Protein AF-A0A949JPW3-F1 (afdb_monomer_lite)

Radius of gyration: 29.48 Å; chains: 1; bounding box: 59×50×68 Å

pLDDT: mean 75.59, std 14.16, range [50.5, 92.25]

Secondary structure (DSSP, 8-state):
--THHHHHHHHHHHHHSSS-------HHHHHHHHHHH-HHHHHHHHHHHHHHHHHHHHHHTTSPP--------------

Foldseek 3Di:
DDCVVVVVVVVVVVVVVPPDPVDPQDPVRVVVVCCVPPPVNVVVVVVVVVVVVVVVVVVVVVDDDDDDDDDDDDDDDDD

Sequence (79 aa):
MRPVRLAAFAVIMTCTAVLLPAAELTLDEALAMARGNSYSLRRVHLDLGATSAALEQARAERLPEISLRATSTYLTNPQ

Structure (mmCIF, N/CA/C/O backbone):
data_AF-A0A949JPW3-F1
#
_entry.id   AF-A0A949JPW3-F1
#
loop_
_atom_site.group_PDB
_atom_site.id
_atom_site.type_symbol
_atom_site.label_atom_id
_atom_site.label_alt_id
_atom_site.label_comp_id
_atom_site.label_asym_id
_atom_site.label_entity_id
_atom_site.label_seq_id
_atom_site.pdbx_PDB_ins_code
_atom_site.Cartn_x
_atom_site.Cartn_y
_atom_site.Cartn_z
_atom_site.occupancy
_atom_site.B_iso_or_equiv
_atom_site.auth_seq_id
_atom_site.auth_comp_id
_atom_site.auth_asym_id
_atom_site.auth_atom_id
_atom_site.pdbx_PDB_model_num
ATOM 1 N N . MET A 1 1 ? 3.992 41.924 -33.369 1.00 52.38 1 MET A N 1
ATOM 2 C CA . MET A 1 1 ? 4.396 40.500 -33.312 1.00 52.38 1 MET A CA 1
ATOM 3 C C . MET A 1 1 ? 5.309 40.334 -32.106 1.00 52.38 1 MET A C 1
ATOM 5 O O . MET A 1 1 ? 6.324 41.008 -32.036 1.00 52.38 1 MET A O 1
ATOM 9 N N . ARG A 1 2 ? 4.848 39.614 -31.073 1.00 50.50 2 ARG A N 1
ATOM 10 C CA . ARG A 1 2 ? 5.406 39.674 -29.709 1.00 50.50 2 ARG A CA 1
ATOM 11 C C . ARG A 1 2 ? 6.543 38.646 -29.529 1.00 50.50 2 ARG A C 1
ATOM 13 O O . ARG A 1 2 ? 6.259 37.456 -29.674 1.00 50.50 2 ARG A O 1
ATOM 20 N N . PRO A 1 3 ? 7.771 39.064 -29.160 1.00 57.44 3 PRO A N 1
ATOM 21 C CA . PRO A 1 3 ? 8.961 38.199 -29.068 1.00 57.44 3 PRO A CA 1
ATOM 22 C C . PRO A 1 3 ? 8.824 37.063 -28.037 1.00 57.44 3 PRO A C 1
ATOM 24 O O . PRO A 1 3 ? 9.484 36.035 -28.141 1.00 57.44 3 PRO A O 1
ATOM 27 N N . VAL A 1 4 ? 7.886 37.201 -27.096 1.00 59.00 4 VAL A N 1
ATOM 28 C CA . VAL A 1 4 ? 7.567 36.209 -26.056 1.00 59.00 4 VAL A CA 1
ATOM 29 C C . VAL A 1 4 ? 7.092 34.870 -26.638 1.00 59.00 4 VAL A C 1
ATOM 31 O O . VAL A 1 4 ? 7.378 33.816 -26.077 1.00 59.00 4 VAL A O 1
ATOM 34 N N . ARG A 1 5 ? 6.405 34.879 -27.790 1.00 57.78 5 ARG A N 1
ATOM 35 C CA . ARG A 1 5 ? 5.931 33.638 -28.428 1.00 57.78 5 ARG A CA 1
ATOM 36 C C . ARG A 1 5 ? 7.070 32.825 -29.049 1.00 57.78 5 ARG A C 1
ATOM 38 O O . ARG A 1 5 ? 7.005 31.605 -29.036 1.00 57.78 5 ARG A O 1
ATOM 45 N N . LEU A 1 6 ? 8.119 33.486 -29.535 1.00 58.44 6 LEU A N 1
ATOM 46 C CA . LEU A 1 6 ? 9.292 32.834 -30.128 1.00 58.44 6 LEU A CA 1
ATOM 47 C C . LEU A 1 6 ? 10.173 32.171 -29.059 1.00 58.44 6 LEU A C 1
ATOM 49 O O . LEU A 1 6 ? 10.624 31.046 -29.253 1.00 58.44 6 LEU A O 1
ATOM 53 N N . ALA A 1 7 ? 10.332 32.818 -27.900 1.00 59.75 7 ALA A N 1
ATOM 54 C CA . ALA A 1 7 ? 11.051 32.240 -26.764 1.00 59.75 7 ALA A CA 1
ATOM 55 C C . ALA A 1 7 ? 10.349 30.988 -26.205 1.00 59.75 7 ALA A C 1
ATOM 57 O O . ALA A 1 7 ? 11.007 29.992 -25.916 1.00 59.75 7 ALA A O 1
ATOM 58 N N . ALA A 1 8 ? 9.013 30.998 -26.117 1.00 59.06 8 ALA A N 1
ATOM 59 C CA . ALA A 1 8 ? 8.247 29.841 -25.651 1.00 59.06 8 ALA A CA 1
ATOM 60 C C . ALA A 1 8 ? 8.384 28.624 -26.586 1.00 59.06 8 ALA A C 1
ATOM 62 O O . ALA A 1 8 ? 8.530 27.500 -26.113 1.00 59.06 8 ALA A O 1
ATOM 63 N N . PHE A 1 9 ? 8.404 28.841 -27.906 1.00 58.44 9 PHE A N 1
ATOM 64 C CA . PHE A 1 9 ? 8.629 27.761 -28.873 1.00 58.44 9 PHE A CA 1
ATOM 65 C C . PHE A 1 9 ? 10.056 27.198 -28.809 1.00 58.44 9 PHE A C 1
ATOM 67 O O . PHE A 1 9 ? 10.234 25.985 -28.904 1.00 58.44 9 PHE A O 1
ATOM 74 N N . ALA A 1 10 ? 11.065 28.047 -28.588 1.00 59.41 10 ALA A N 1
ATOM 75 C CA . ALA A 1 10 ? 12.456 27.608 -28.479 1.00 59.41 10 ALA A CA 1
ATOM 76 C C . ALA A 1 10 ? 12.710 26.729 -27.239 1.00 59.41 10 ALA A C 1
ATOM 78 O O . ALA A 1 10 ? 13.432 25.742 -27.336 1.00 59.41 10 ALA A O 1
ATOM 79 N N . VAL A 1 11 ? 12.072 27.034 -26.101 1.00 60.25 11 VAL A N 1
ATOM 80 C CA . VAL A 1 11 ? 12.191 26.238 -24.860 1.00 60.25 11 VAL A CA 1
ATOM 81 C C . VAL A 1 11 ? 11.525 24.862 -24.990 1.00 60.25 11 VAL A C 1
ATOM 83 O O . VAL A 1 11 ? 12.019 23.875 -24.449 1.00 60.25 11 VAL A O 1
ATOM 86 N N . ILE A 1 12 ? 10.426 24.764 -25.742 1.00 60.00 12 ILE A N 1
ATOM 87 C CA . ILE A 1 12 ? 9.758 23.479 -26.003 1.00 60.00 12 ILE A CA 1
ATOM 88 C C . ILE A 1 12 ? 10.605 22.610 -26.953 1.00 60.00 12 ILE A C 1
ATOM 90 O O . ILE A 1 12 ? 10.678 21.392 -26.781 1.00 60.00 12 ILE A O 1
ATOM 94 N N . MET A 1 13 ? 11.292 23.229 -27.920 1.00 54.78 13 MET A N 1
ATOM 95 C CA . MET A 1 13 ? 12.136 22.530 -28.897 1.00 54.78 13 MET A CA 1
ATOM 96 C C . MET A 1 13 ? 13.453 22.011 -28.297 1.00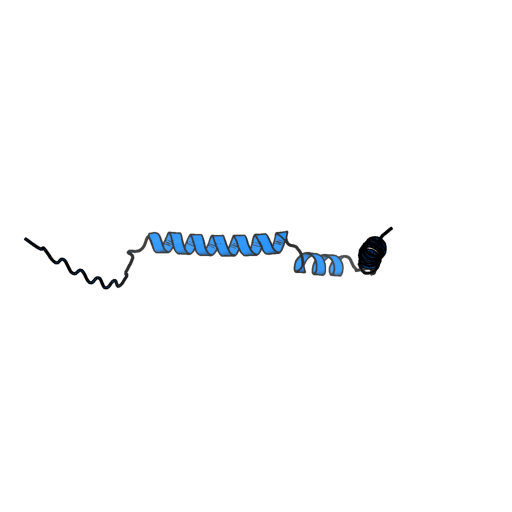 54.78 13 MET A C 1
ATOM 98 O O . MET A 1 13 ? 13.901 20.922 -28.643 1.00 54.78 13 MET A O 1
ATOM 102 N N . THR A 1 14 ? 14.075 22.736 -27.364 1.00 55.91 14 THR A N 1
ATOM 103 C CA . THR A 1 14 ? 15.296 22.250 -26.695 1.00 55.91 14 THR A CA 1
ATOM 104 C C . THR A 1 14 ? 15.019 21.118 -25.705 1.00 55.91 14 THR A C 1
ATOM 106 O O . THR A 1 14 ? 15.895 20.288 -25.472 1.00 55.91 14 THR A O 1
ATOM 109 N N . CYS A 1 15 ? 13.795 21.013 -25.181 1.00 50.75 15 CYS A N 1
ATOM 110 C CA . CYS A 1 15 ? 13.413 19.942 -24.259 1.00 50.75 15 CYS A CA 1
ATOM 111 C C . CYS A 1 15 ? 13.304 18.563 -24.947 1.00 50.75 15 CYS A C 1
ATOM 113 O O . CYS A 1 15 ? 13.493 17.532 -24.308 1.00 50.75 15 CYS A O 1
ATOM 115 N N . THR A 1 16 ? 13.058 18.519 -26.262 1.00 55.22 16 THR A N 1
ATOM 116 C CA . THR A 1 16 ? 12.894 17.253 -27.004 1.00 55.22 16 THR A CA 1
ATOM 117 C C . THR A 1 16 ? 14.213 16.607 -27.438 1.00 55.22 16 THR A C 1
ATOM 119 O O . THR A 1 16 ? 14.230 15.409 -27.704 1.00 55.22 16 THR A O 1
ATOM 122 N N . ALA A 1 17 ? 15.327 17.347 -27.462 1.00 52.78 17 ALA A N 1
ATOM 123 C CA . ALA A 1 17 ? 16.628 16.822 -27.898 1.00 52.78 17 ALA A CA 1
ATOM 124 C C . ALA A 1 17 ? 17.464 16.172 -26.773 1.00 52.78 17 ALA A C 1
ATOM 126 O O . ALA A 1 17 ? 18.468 15.526 -27.056 1.00 52.78 17 ALA A O 1
ATOM 127 N N . VAL A 1 18 ? 17.065 16.321 -25.504 1.00 51.84 18 VAL A N 1
ATOM 128 C CA . VAL A 1 18 ? 17.842 15.867 -24.327 1.00 51.84 18 VAL A CA 1
ATOM 129 C C . VAL A 1 18 ? 17.399 14.494 -23.788 1.00 51.84 18 VAL A C 1
ATOM 131 O O . VAL A 1 18 ? 17.948 14.009 -22.805 1.00 51.84 18 VAL A O 1
ATOM 134 N N . LEU A 1 19 ? 16.438 13.818 -24.426 1.00 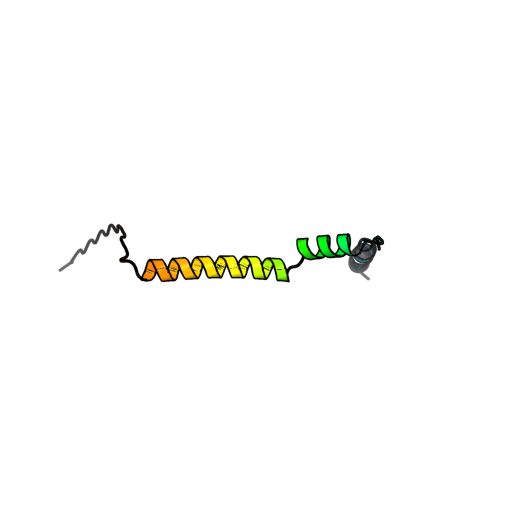51.88 19 LEU A N 1
ATOM 135 C CA . LEU A 1 19 ? 15.824 12.609 -23.854 1.00 51.88 19 LEU A CA 1
ATOM 136 C C . LEU A 1 19 ? 16.231 11.264 -24.470 1.00 51.88 19 LEU A C 1
ATOM 138 O O . LEU A 1 19 ? 15.758 10.243 -23.982 1.00 51.88 19 LEU A O 1
ATOM 142 N N . LEU A 1 20 ? 17.103 11.207 -25.480 1.00 52.97 20 LEU A N 1
ATOM 143 C CA . LEU A 1 20 ? 17.561 9.915 -26.006 1.00 52.97 20 LEU A CA 1
ATOM 144 C C . LEU A 1 20 ? 19.066 9.893 -26.300 1.00 52.97 20 LEU A C 1
ATOM 146 O O . LEU A 1 20 ? 19.475 10.037 -27.452 1.00 52.97 20 LEU A O 1
ATOM 150 N N . PRO A 1 21 ? 19.917 9.582 -25.308 1.00 51.84 21 PRO A N 1
ATOM 151 C CA . PRO A 1 21 ? 20.978 8.644 -25.598 1.00 51.84 21 PRO A CA 1
ATOM 152 C C . PRO A 1 21 ? 20.294 7.290 -25.829 1.00 51.84 21 PRO A C 1
ATOM 154 O O . PRO A 1 21 ? 19.862 6.632 -24.883 1.00 51.84 21 PRO A O 1
ATOM 157 N N . ALA A 1 22 ? 20.146 6.881 -27.090 1.00 56.28 22 ALA A N 1
ATOM 158 C CA . ALA A 1 22 ? 19.915 5.480 -27.424 1.00 56.28 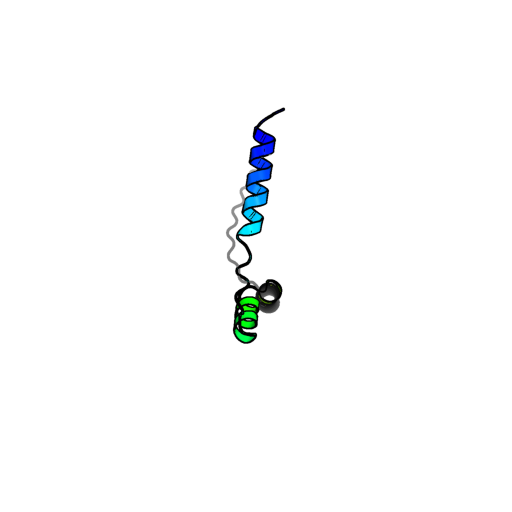22 ALA A CA 1
ATOM 159 C C . ALA A 1 22 ? 21.198 4.713 -27.065 1.00 56.28 22 ALA A C 1
ATOM 161 O O . ALA A 1 22 ? 22.019 4.398 -27.919 1.00 56.28 22 ALA A O 1
ATOM 162 N N . ALA A 1 23 ? 21.434 4.531 -25.766 1.00 60.72 23 ALA A N 1
ATOM 163 C CA . ALA A 1 23 ? 22.412 3.581 -25.290 1.00 60.72 23 ALA A CA 1
ATOM 164 C C . ALA A 1 23 ? 21.898 2.202 -25.708 1.00 60.72 23 ALA A C 1
ATOM 166 O O . ALA A 1 23 ? 20.741 1.872 -25.440 1.00 60.72 23 ALA A O 1
ATOM 167 N N . GLU A 1 24 ? 22.745 1.430 -26.386 1.00 63.88 24 GLU A N 1
ATOM 168 C CA . GLU A 1 24 ? 22.574 -0.005 -26.628 1.00 63.88 24 GLU A CA 1
ATOM 169 C C . GLU A 1 24 ? 22.581 -0.714 -25.263 1.00 63.88 24 GLU A C 1
ATOM 171 O O . GLU A 1 24 ? 23.574 -1.304 -24.846 1.00 63.88 24 GLU A O 1
ATOM 176 N N . LEU A 1 25 ? 21.503 -0.547 -24.495 1.00 65.56 25 LEU A N 1
ATOM 177 C CA . LEU A 1 25 ? 21.300 -1.234 -23.232 1.00 65.56 25 LEU A CA 1
ATOM 178 C C . LEU A 1 25 ? 21.127 -2.708 -23.559 1.00 65.56 25 LEU A C 1
ATOM 180 O O . LEU A 1 25 ? 20.310 -3.079 -24.408 1.00 65.56 25 LEU A O 1
ATOM 184 N N . THR A 1 26 ? 21.868 -3.554 -22.857 1.00 82.44 26 THR A N 1
ATOM 185 C CA . THR A 1 26 ? 21.607 -4.989 -22.920 1.00 82.44 26 THR A CA 1
ATOM 186 C C . THR A 1 26 ? 20.173 -5.259 -22.454 1.00 82.44 26 THR A C 1
ATOM 188 O O . THR A 1 26 ? 19.596 -4.501 -21.668 1.00 82.44 26 THR A O 1
ATOM 191 N N . LEU A 1 27 ? 19.564 -6.345 -22.938 1.00 79.75 27 LEU A N 1
ATOM 192 C CA . LEU A 1 27 ? 18.190 -6.702 -22.568 1.00 79.75 27 LEU A CA 1
ATOM 193 C C . LEU A 1 27 ? 18.006 -6.768 -21.040 1.00 79.75 27 LEU A C 1
ATOM 195 O O . LEU A 1 27 ? 16.975 -6.339 -20.522 1.00 79.75 27 LEU A O 1
ATOM 199 N N . ASP A 1 28 ? 19.021 -7.255 -20.325 1.00 81.88 28 ASP A N 1
ATOM 200 C CA . ASP A 1 28 ? 19.018 -7.349 -18.867 1.00 81.88 28 ASP A CA 1
ATOM 201 C C . ASP A 1 28 ? 19.047 -5.976 -18.188 1.00 81.88 28 ASP A C 1
ATOM 203 O O . ASP A 1 28 ? 18.300 -5.746 -17.235 1.00 81.88 28 ASP A O 1
ATOM 207 N N . GLU A 1 29 ? 19.839 -5.031 -18.696 1.00 79.31 29 GLU A N 1
ATOM 208 C CA . GLU A 1 29 ? 19.876 -3.653 -18.190 1.00 79.31 29 GLU A CA 1
ATOM 209 C C . GLU A 1 29 ? 18.560 -2.919 -18.464 1.00 79.31 29 GLU A C 1
ATOM 211 O O . GLU A 1 29 ? 18.029 -2.239 -17.581 1.00 79.31 29 GLU A O 1
ATOM 216 N N . ALA A 1 30 ? 17.983 -3.112 -19.653 1.00 79.56 30 ALA A N 1
ATOM 217 C CA . ALA A 1 30 ? 16.676 -2.569 -20.002 1.00 79.56 30 ALA A CA 1
ATOM 218 C C . ALA A 1 30 ? 15.573 -3.136 -19.089 1.00 79.56 30 ALA A C 1
ATOM 220 O O . ALA A 1 30 ? 14.724 -2.388 -18.600 1.00 79.56 30 ALA A O 1
ATOM 221 N N . LEU A 1 31 ? 15.608 -4.439 -18.786 1.00 82.25 31 LEU A N 1
ATOM 222 C CA . LEU A 1 31 ? 14.687 -5.085 -17.847 1.00 82.25 31 LEU A CA 1
ATOM 223 C C . LEU A 1 31 ? 14.884 -4.610 -16.407 1.00 82.25 31 LEU A C 1
ATOM 225 O O . LEU A 1 31 ? 13.897 -4.378 -15.707 1.00 82.25 31 LEU A O 1
ATOM 229 N N . ALA A 1 32 ? 16.125 -4.455 -15.949 1.00 83.56 32 ALA A N 1
ATOM 230 C CA . ALA A 1 32 ? 16.426 -3.943 -14.616 1.00 83.56 32 ALA A CA 1
ATOM 231 C C . ALA A 1 32 ? 15.909 -2.506 -14.449 1.00 83.56 32 ALA A C 1
ATOM 233 O O . ALA A 1 32 ? 15.226 -2.195 -13.469 1.00 83.56 32 ALA A O 1
ATOM 234 N N . MET A 1 33 ? 16.144 -1.653 -15.449 1.00 79.94 33 MET A N 1
ATOM 235 C CA . MET A 1 33 ? 15.674 -0.270 -15.458 1.00 79.94 33 MET A CA 1
ATOM 236 C C . MET A 1 33 ? 14.147 -0.181 -15.564 1.00 79.94 33 MET A C 1
ATOM 238 O O . MET A 1 33 ? 13.526 0.614 -14.851 1.00 79.94 33 MET A O 1
ATOM 242 N N . ALA A 1 34 ? 13.523 -1.026 -16.390 1.00 79.50 34 ALA A N 1
ATOM 243 C CA . ALA A 1 34 ? 12.072 -1.125 -16.485 1.00 79.50 34 ALA A CA 1
ATOM 244 C C . ALA A 1 34 ? 11.458 -1.606 -15.167 1.00 79.50 34 ALA A C 1
ATOM 246 O O . ALA A 1 34 ? 10.475 -1.031 -14.719 1.00 79.50 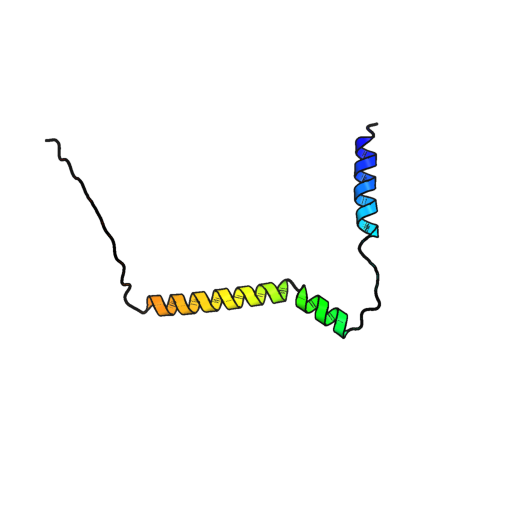34 ALA A O 1
ATOM 247 N N . ARG A 1 35 ? 12.040 -2.605 -14.492 1.00 79.19 35 ARG A N 1
ATOM 248 C CA . ARG A 1 35 ? 11.546 -3.079 -13.188 1.00 79.19 35 ARG A CA 1
ATOM 249 C C . ARG A 1 35 ? 11.631 -1.999 -12.111 1.00 79.19 35 ARG A C 1
ATOM 251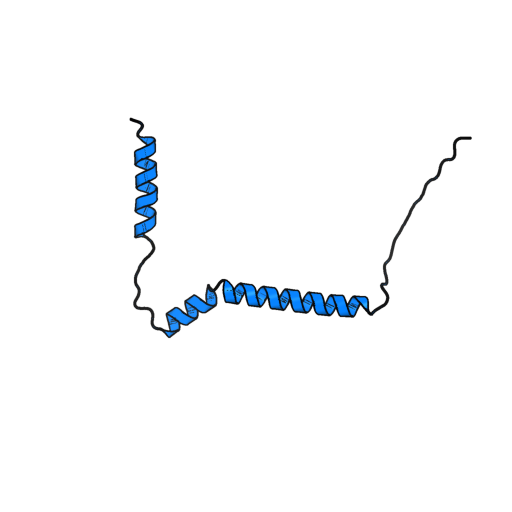 O O . ARG A 1 35 ? 10.663 -1.823 -11.378 1.00 79.19 35 ARG A O 1
ATOM 258 N N . GLY A 1 36 ? 12.738 -1.256 -12.049 1.00 75.94 36 GLY A N 1
ATOM 259 C CA . GLY A 1 36 ? 12.918 -0.166 -11.084 1.00 75.94 36 GLY A CA 1
ATOM 260 C C . GLY A 1 36 ? 11.963 1.014 -11.296 1.00 75.94 36 GLY A C 1
ATOM 261 O O . GLY A 1 36 ? 11.520 1.627 -10.328 1.00 75.94 36 GLY A O 1
ATOM 262 N N . ASN A 1 37 ? 11.601 1.306 -12.549 1.00 75.00 37 ASN A N 1
ATOM 263 C CA . ASN A 1 37 ? 10.759 2.457 -12.899 1.00 75.00 37 ASN A CA 1
ATOM 264 C C . ASN A 1 37 ? 9.314 2.096 -13.270 1.00 75.00 37 ASN A C 1
ATOM 266 O O . ASN A 1 37 ? 8.505 2.986 -13.544 1.00 75.00 37 ASN A O 1
ATOM 270 N N . SER A 1 38 ? 8.966 0.808 -13.294 1.00 81.94 38 SER A N 1
ATOM 271 C CA . SER A 1 38 ? 7.645 0.365 -13.725 1.00 81.94 38 SER A CA 1
ATOM 272 C C . SER A 1 38 ? 6.578 0.833 -12.743 1.00 81.94 38 SER A C 1
ATOM 274 O O . SER A 1 38 ? 6.463 0.359 -11.608 1.00 81.94 38 SER A O 1
ATOM 276 N N . TYR A 1 39 ? 5.742 1.752 -13.221 1.00 81.31 39 TYR A N 1
ATOM 277 C CA . TYR A 1 39 ? 4.583 2.237 -12.486 1.00 81.31 39 TYR A CA 1
ATOM 278 C C . TYR A 1 39 ? 3.620 1.099 -12.125 1.00 81.31 39 TYR A C 1
ATOM 280 O O . TYR A 1 39 ? 3.058 1.109 -11.032 1.00 81.31 39 TYR A O 1
ATOM 288 N N . SER A 1 40 ? 3.451 0.104 -13.003 1.00 80.12 40 SER A N 1
ATOM 289 C CA . SER A 1 40 ? 2.558 -1.027 -12.741 1.00 80.12 40 SER A CA 1
ATOM 290 C C . SER A 1 40 ? 3.071 -1.906 -11.603 1.00 80.12 40 SER A C 1
ATOM 292 O O . SER A 1 40 ? 2.286 -2.261 -10.729 1.00 80.12 40 SER A O 1
ATOM 294 N N . LEU A 1 41 ? 4.379 -2.183 -11.542 1.00 80.31 41 LEU A N 1
ATOM 295 C CA . LEU A 1 41 ? 4.971 -2.938 -10.430 1.00 80.31 41 LEU A CA 1
ATOM 296 C C . LEU A 1 41 ? 4.859 -2.178 -9.109 1.00 80.31 41 LEU A C 1
ATOM 298 O O . LEU A 1 41 ? 4.470 -2.756 -8.095 1.00 80.31 41 LEU A O 1
ATOM 302 N N . ARG A 1 42 ? 5.125 -0.868 -9.126 1.00 83.50 42 ARG A N 1
ATOM 303 C CA . ARG A 1 42 ? 4.933 -0.016 -7.948 1.00 83.50 42 ARG A CA 1
ATOM 304 C C . ARG A 1 42 ? 3.480 -0.018 -7.478 1.00 83.50 42 ARG A C 1
ATOM 306 O O . ARG A 1 42 ? 3.235 -0.122 -6.282 1.00 83.50 42 ARG A O 1
ATOM 313 N N . ARG A 1 43 ? 2.521 0.069 -8.402 1.00 86.12 43 ARG A N 1
ATOM 314 C CA . ARG A 1 43 ? 1.090 0.023 -8.083 1.00 86.12 43 ARG A CA 1
ATOM 315 C C . ARG A 1 43 ? 0.701 -1.304 -7.437 1.00 86.12 43 ARG A C 1
ATOM 317 O O . ARG A 1 43 ? 0.082 -1.284 -6.385 1.00 86.12 43 ARG A O 1
ATOM 324 N N . VAL A 1 44 ? 1.137 -2.431 -8.001 1.00 86.88 44 VAL A N 1
ATOM 325 C CA . VAL A 1 44 ? 0.882 -3.757 -7.414 1.00 86.88 44 VAL A CA 1
ATOM 326 C C . VAL A 1 44 ? 1.469 -3.859 -6.007 1.00 86.88 44 VAL A C 1
ATOM 328 O O . VAL A 1 44 ? 0.815 -4.377 -5.109 1.00 86.88 44 VAL A O 1
ATOM 331 N N . HIS A 1 45 ? 2.675 -3.335 -5.778 1.00 85.38 45 HIS A N 1
ATOM 332 C CA . HIS A 1 45 ? 3.276 -3.341 -4.444 1.00 85.38 45 HIS A CA 1
ATOM 333 C C . HIS A 1 45 ? 2.462 -2.523 -3.426 1.00 85.38 45 HIS A C 1
ATOM 335 O O . HIS A 1 45 ? 2.256 -2.970 -2.298 1.00 85.38 45 HIS A O 1
ATOM 341 N N . LEU A 1 46 ? 1.949 -1.357 -3.833 1.00 85.06 46 LEU A N 1
ATOM 342 C CA . LEU A 1 46 ? 1.053 -0.546 -3.003 1.00 85.06 46 LEU A CA 1
ATOM 343 C C . LEU A 1 46 ? -0.282 -1.258 -2.735 1.00 85.06 46 LEU A C 1
ATOM 345 O O . LEU A 1 46 ? -0.739 -1.273 -1.594 1.00 85.06 46 LEU A O 1
ATOM 349 N N . ASP A 1 47 ? -0.867 -1.893 -3.752 1.00 90.12 47 ASP A N 1
ATOM 350 C CA . ASP A 1 47 ? -2.122 -2.644 -3.632 1.00 90.12 47 ASP A CA 1
ATOM 351 C C . ASP A 1 47 ? -1.970 -3.843 -2.678 1.00 90.12 47 ASP A C 1
ATOM 353 O O . ASP A 1 47 ? -2.856 -4.112 -1.863 1.00 90.12 47 ASP A O 1
ATOM 357 N N . LEU A 1 48 ? -0.822 -4.532 -2.704 1.00 91.94 48 LEU A N 1
ATOM 358 C CA . LEU A 1 48 ? -0.506 -5.599 -1.749 1.00 91.94 48 LEU A CA 1
ATOM 359 C C . LEU A 1 48 ? -0.433 -5.072 -0.311 1.00 91.94 48 LEU A C 1
ATOM 361 O O . LEU A 1 48 ? -1.019 -5.671 0.593 1.00 91.94 48 LEU A O 1
ATOM 365 N N . GLY A 1 49 ? 0.235 -3.934 -0.098 1.00 89.06 49 GLY A N 1
ATOM 366 C CA . GLY A 1 49 ? 0.293 -3.286 1.213 1.00 89.06 49 GLY A CA 1
ATOM 367 C C . GLY A 1 49 ? -1.096 -2.893 1.722 1.00 89.06 49 GLY A C 1
ATOM 368 O O . GLY A 1 49 ? -1.464 -3.248 2.842 1.00 89.06 49 GLY A O 1
ATOM 369 N N . ALA A 1 50 ? -1.911 -2.259 0.879 1.00 89.50 50 ALA A N 1
ATOM 370 C CA . ALA A 1 50 ? -3.288 -1.900 1.216 1.00 89.50 50 ALA A CA 1
ATOM 371 C C . ALA A 1 50 ? -4.142 -3.131 1.568 1.00 89.50 50 ALA A C 1
ATOM 373 O O . ALA A 1 50 ? -4.889 -3.111 2.544 1.00 89.50 50 ALA A O 1
ATOM 374 N N . THR A 1 51 ? -3.981 -4.227 0.824 1.00 89.25 51 THR A N 1
ATOM 375 C CA . THR A 1 51 ? -4.700 -5.483 1.082 1.00 89.25 51 THR A CA 1
ATOM 376 C C . THR A 1 51 ? -4.295 -6.099 2.422 1.00 89.25 51 THR A C 1
ATOM 378 O O . THR A 1 51 ? -5.158 -6.553 3.171 1.00 89.25 51 THR A O 1
ATOM 381 N N . SER A 1 52 ? -3.001 -6.083 2.768 1.00 91.19 52 SER A N 1
ATOM 382 C CA . SER A 1 52 ? -2.544 -6.565 4.080 1.00 91.19 52 SER A CA 1
ATOM 383 C C . SER A 1 52 ? -3.111 -5.738 5.235 1.00 91.19 52 SER A C 1
ATOM 385 O O . SER A 1 52 ? -3.583 -6.311 6.215 1.00 91.19 52 SER A O 1
ATOM 387 N N . ALA A 1 53 ? -3.151 -4.410 5.093 1.00 90.25 53 ALA A N 1
ATOM 388 C CA . ALA A 1 53 ? -3.729 -3.524 6.097 1.00 90.25 53 ALA A CA 1
ATOM 389 C C . ALA A 1 53 ? -5.238 -3.761 6.256 1.00 90.25 53 ALA A C 1
ATOM 391 O O . ALA A 1 53 ? -5.728 -3.859 7.378 1.00 90.25 53 ALA A O 1
ATOM 392 N N . ALA A 1 54 ? -5.965 -3.934 5.147 1.00 91.12 54 ALA A N 1
ATOM 393 C CA . ALA A 1 54 ? -7.389 -4.262 5.170 1.00 91.12 54 ALA A CA 1
ATOM 394 C C . ALA A 1 54 ? -7.665 -5.610 5.857 1.00 91.12 54 ALA A C 1
ATOM 396 O O . ALA A 1 54 ? -8.638 -5.745 6.596 1.00 91.12 54 ALA A O 1
ATOM 397 N N . LEU A 1 55 ? -6.798 -6.604 5.650 1.00 92.25 55 LEU A N 1
ATOM 398 C CA . LEU A 1 55 ? -6.919 -7.908 6.293 1.00 92.25 55 LEU A CA 1
ATOM 399 C C . LEU A 1 55 ? -6.668 -7.830 7.805 1.00 92.25 55 LEU A C 1
ATOM 401 O O . LEU A 1 55 ? -7.412 -8.437 8.574 1.00 92.25 55 LEU A O 1
ATOM 405 N N . GLU A 1 56 ? -5.662 -7.071 8.239 1.00 91.12 56 GLU A N 1
ATOM 406 C CA . GLU A 1 56 ? -5.416 -6.819 9.664 1.00 91.12 56 GLU A CA 1
ATOM 407 C C . GLU A 1 56 ? -6.561 -6.030 10.310 1.00 91.12 56 GLU A C 1
ATOM 409 O O . GLU A 1 56 ? -7.006 -6.374 11.404 1.00 91.12 56 GLU A O 1
ATOM 414 N N . GLN A 1 57 ? -7.124 -5.046 9.610 1.00 90.19 57 GLN A N 1
ATOM 415 C CA . GLN A 1 57 ? -8.299 -4.318 10.082 1.00 90.19 57 GLN A CA 1
ATOM 416 C C . GLN A 1 57 ? -9.522 -5.239 10.223 1.00 90.19 57 GLN A C 1
ATOM 418 O O . GLN A 1 57 ? -10.152 -5.258 11.277 1.00 90.19 57 GLN A O 1
ATOM 423 N N . ALA A 1 58 ? -9.802 -6.085 9.228 1.00 88.94 58 ALA A N 1
ATOM 424 C CA . ALA A 1 58 ? -10.887 -7.067 9.295 1.00 88.94 58 ALA A CA 1
ATOM 425 C C . ALA A 1 58 ? -10.691 -8.102 10.420 1.00 88.94 58 ALA A C 1
ATOM 427 O O . ALA A 1 58 ? -11.659 -8.654 10.947 1.00 88.94 58 ALA A O 1
ATOM 428 N N . ARG A 1 59 ? -9.440 -8.394 10.802 1.00 89.88 59 ARG A N 1
ATOM 429 C CA . ARG A 1 59 ? -9.129 -9.213 11.984 1.00 89.88 59 ARG A CA 1
ATOM 430 C C . ARG A 1 59 ? -9.390 -8.450 13.277 1.00 89.88 59 ARG A C 1
ATOM 432 O O . ARG A 1 59 ? -9.992 -9.021 14.181 1.00 89.88 59 ARG A O 1
ATOM 439 N N . ALA A 1 60 ? -8.973 -7.189 13.357 1.00 88.69 60 ALA A N 1
ATOM 440 C CA . ALA A 1 60 ? -9.198 -6.334 14.518 1.00 88.69 60 ALA A CA 1
ATOM 441 C C . ALA A 1 60 ? -10.694 -6.105 14.784 1.00 88.69 60 ALA A C 1
ATOM 443 O O . ALA A 1 60 ? -11.114 -6.157 15.932 1.00 88.69 60 ALA A O 1
ATOM 444 N N . GLU A 1 61 ? -11.510 -5.965 13.737 1.00 87.44 61 GLU A N 1
ATOM 445 C CA . GLU A 1 61 ? -12.976 -5.856 13.835 1.00 87.44 61 GLU A CA 1
ATOM 446 C C . GLU A 1 61 ? -13.650 -7.096 14.448 1.00 87.44 61 GLU A C 1
ATOM 448 O O . GLU A 1 61 ? -14.767 -7.008 14.956 1.00 87.44 61 GLU A O 1
ATOM 453 N N . ARG A 1 62 ? -12.994 -8.265 14.428 1.00 88.75 62 ARG A N 1
ATOM 454 C CA . ARG A 1 62 ? -13.493 -9.474 15.112 1.00 88.75 62 ARG A CA 1
ATOM 455 C C . ARG A 1 62 ? -13.168 -9.499 16.602 1.00 88.75 62 ARG A C 1
ATOM 457 O O . ARG A 1 62 ? -13.633 -10.397 17.303 1.00 88.75 62 ARG A O 1
ATOM 464 N N . LEU A 1 63 ? -12.342 -8.574 17.073 1.00 89.31 63 LEU A N 1
ATOM 465 C CA . LEU A 1 63 ? -11.973 -8.441 18.471 1.00 89.31 63 LEU A CA 1
ATOM 466 C C . LEU A 1 63 ? -12.779 -7.299 19.102 1.00 89.31 63 LEU A C 1
ATOM 468 O O . LEU A 1 63 ? -13.162 -6.354 18.413 1.00 89.31 63 LEU A O 1
ATOM 472 N N . PRO A 1 64 ? -13.061 -7.366 20.411 1.00 81.81 64 PRO A N 1
ATOM 473 C CA . PRO A 1 64 ? -13.692 -6.252 21.098 1.00 81.81 64 PRO A CA 1
ATOM 474 C C . PRO A 1 64 ? -12.778 -5.021 21.059 1.00 81.81 64 PRO A C 1
ATOM 476 O O . PRO A 1 64 ? -11.593 -5.102 21.386 1.00 81.81 64 PRO A O 1
ATOM 479 N N . GLU A 1 65 ? -13.341 -3.872 20.686 1.00 87.25 65 GLU A N 1
ATOM 480 C CA . GLU A 1 65 ? -12.642 -2.591 20.755 1.00 87.25 65 GLU A CA 1
ATOM 481 C C . GLU A 1 65 ? -12.501 -2.165 22.223 1.00 87.25 65 GLU A C 1
ATOM 483 O O . GLU A 1 65 ? -13.486 -2.069 22.957 1.00 87.2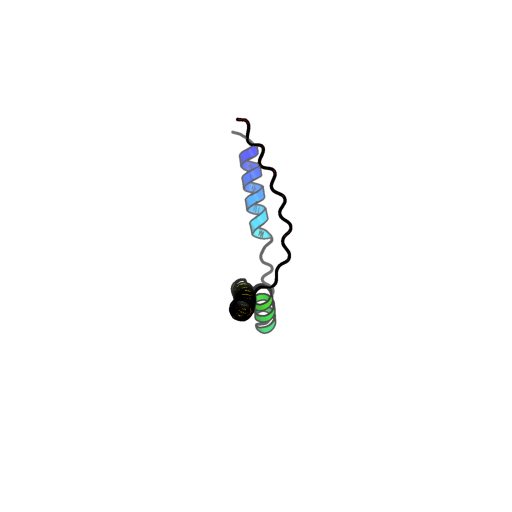5 65 GLU A O 1
ATOM 488 N N . ILE A 1 66 ? -11.270 -1.886 22.654 1.00 87.00 66 ILE A N 1
ATOM 489 C CA . ILE A 1 66 ? -10.989 -1.261 23.948 1.00 87.00 66 ILE A CA 1
ATOM 490 C C . ILE A 1 66 ? -10.501 0.158 23.664 1.00 87.00 66 ILE A C 1
ATOM 492 O O . ILE A 1 66 ? -9.386 0.345 23.178 1.00 87.00 66 ILE A O 1
ATOM 496 N N . SER A 1 67 ? -11.323 1.162 23.973 1.00 88.06 67 SER A N 1
ATOM 497 C CA . SER A 1 67 ? -10.963 2.575 23.828 1.00 88.06 67 SER A CA 1
ATOM 498 C C . SER A 1 67 ? -11.243 3.370 25.107 1.00 88.06 67 SER A C 1
ATOM 500 O O . SER A 1 67 ? -12.185 3.101 25.852 1.00 88.06 67 SER A O 1
ATOM 502 N N . LEU A 1 68 ? -10.381 4.349 25.397 1.00 90.94 68 LEU A N 1
ATOM 503 C CA . LEU A 1 68 ? -10.515 5.254 26.540 1.00 90.94 68 LEU A CA 1
ATOM 504 C C . LEU A 1 68 ? -11.108 6.577 26.052 1.00 90.94 68 LEU A C 1
ATOM 506 O O . LEU A 1 68 ? -10.501 7.266 25.233 1.00 90.94 68 LEU A O 1
ATOM 510 N N . ARG A 1 69 ? -12.282 6.952 26.567 1.00 91.25 69 ARG A N 1
ATOM 511 C CA . ARG A 1 69 ? -12.953 8.209 26.215 1.00 91.25 69 ARG A CA 1
ATOM 512 C C . ARG A 1 69 ? -13.287 9.000 27.476 1.00 91.25 69 ARG A C 1
ATOM 514 O O . ARG A 1 69 ? -13.964 8.494 28.362 1.00 91.25 69 ARG A O 1
ATOM 521 N N . ALA A 1 70 ? -12.843 10.253 27.534 1.00 90.06 70 ALA A N 1
ATOM 522 C CA . ALA A 1 70 ? -13.286 11.218 28.535 1.00 90.06 70 ALA A CA 1
ATOM 523 C C . ALA A 1 70 ? -14.398 12.085 27.932 1.00 90.06 70 ALA A C 1
ATOM 525 O O . ALA A 1 70 ? -14.282 12.560 26.803 1.00 90.06 70 ALA A O 1
ATOM 526 N N . THR A 1 71 ? -15.500 12.279 28.653 1.00 88.75 71 THR A N 1
ATOM 527 C CA . THR A 1 71 ? -16.596 13.159 28.228 1.00 88.75 71 THR A CA 1
ATOM 528 C C . THR A 1 71 ? -16.994 14.036 29.404 1.00 88.75 71 THR A C 1
ATOM 530 O O . THR A 1 71 ? -17.180 13.540 30.510 1.00 88.75 71 THR A O 1
ATOM 533 N N . SER A 1 72 ? -17.088 15.342 29.163 1.00 85.94 72 SER A N 1
ATOM 534 C CA . SER A 1 72 ? -17.566 16.329 30.128 1.00 85.94 72 SER A CA 1
ATOM 535 C C . SER A 1 72 ? -18.785 17.012 29.527 1.00 85.94 72 SER A C 1
ATOM 537 O O . SER A 1 72 ? -18.703 17.553 28.424 1.00 85.94 72 SER A O 1
ATOM 539 N N . THR A 1 73 ? -19.910 16.959 30.233 1.00 85.00 73 THR A N 1
ATOM 540 C CA . THR A 1 73 ? -21.172 17.560 29.796 1.00 85.00 73 THR A CA 1
ATOM 541 C C . THR A 1 73 ? -21.639 18.529 30.873 1.00 85.00 73 THR A C 1
ATOM 543 O O . THR A 1 73 ? -21.804 18.133 32.023 1.00 85.00 73 THR A O 1
ATOM 546 N N . TYR A 1 74 ? -21.878 19.789 30.499 1.00 84.50 74 TYR A N 1
ATOM 547 C CA . TYR A 1 74 ? -22.491 20.798 31.365 1.00 84.50 74 TYR A CA 1
ATOM 548 C C . TYR A 1 74 ? -23.867 21.156 30.799 1.00 84.50 74 TYR A C 1
ATOM 550 O O . TYR A 1 74 ? -23.970 21.795 29.754 1.00 84.50 74 TYR A O 1
ATOM 558 N N . LEU A 1 75 ? -24.928 20.719 31.479 1.00 80.75 75 LEU A N 1
ATOM 559 C CA . LEU A 1 75 ? -26.300 21.135 31.198 1.00 80.75 75 LEU A CA 1
ATOM 560 C C . LEU A 1 75 ? -26.689 22.188 32.235 1.00 80.75 75 LEU A C 1
ATOM 562 O O . LEU A 1 75 ? -26.899 21.865 33.401 1.00 80.75 75 LEU A O 1
ATOM 566 N N . THR A 1 76 ? -26.767 23.448 31.810 1.00 77.88 76 THR A N 1
ATOM 567 C CA . THR A 1 76 ? -27.442 24.494 32.584 1.00 77.88 76 THR A CA 1
ATOM 568 C C . THR A 1 76 ? -28.893 24.547 32.117 1.00 77.88 76 THR A C 1
ATOM 570 O O . THR A 1 76 ? -29.152 24.730 30.929 1.00 77.88 76 THR A O 1
ATOM 573 N N . ASN A 1 77 ? -29.836 24.298 33.026 1.00 71.75 77 ASN A N 1
ATOM 574 C CA . ASN A 1 77 ? -31.266 24.440 32.761 1.00 71.75 77 ASN A CA 1
ATOM 575 C C . ASN A 1 77 ? -31.733 25.781 33.349 1.00 71.75 77 ASN A C 1
ATOM 577 O O . ASN A 1 77 ? -31.919 25.851 34.566 1.00 71.75 77 ASN A O 1
ATOM 581 N N . PRO A 1 78 ? -31.887 26.846 32.541 1.00 70.06 78 PRO A N 1
ATOM 582 C CA . PRO A 1 78 ? -32.566 28.055 32.978 1.00 70.06 78 PRO A CA 1
ATOM 583 C C . PRO A 1 78 ? -34.082 27.804 32.945 1.00 70.06 78 PRO A C 1
ATOM 585 O O . PRO A 1 78 ? -34.687 27.779 31.873 1.00 70.06 78 PRO A O 1
ATOM 588 N N . GLN A 1 79 ? -34.665 27.565 34.121 1.00 55.81 79 GLN A N 1
ATOM 589 C CA . GLN A 1 79 ? -36.107 27.694 34.360 1.00 55.81 79 GLN A CA 1
ATOM 590 C C . GLN A 1 79 ? -36.422 29.140 34.738 1.00 55.81 79 GLN A C 1
ATOM 592 O O . GLN A 1 79 ? -35.632 29.709 35.528 1.00 55.81 79 GLN A O 1
#